Protein AF-A0A7C3MWV9-F1 (afdb_monomer)

pLDDT: mean 78.9, std 16.61, range [35.81, 96.19]

Structure (mmCIF, N/CA/C/O backbone):
data_AF-A0A7C3MWV9-F1
#
_entry.id   AF-A0A7C3MWV9-F1
#
loop_
_atom_site.group_PDB
_atom_site.id
_atom_site.type_symbol
_atom_site.label_atom_id
_atom_site.label_alt_id
_atom_site.label_comp_id
_atom_site.label_asym_id
_atom_site.label_entity_id
_atom_site.label_seq_id
_atom_site.pdbx_PDB_ins_code
_atom_site.Cartn_x
_atom_site.Cartn_y
_atom_site.Cartn_z
_atom_site.occupancy
_atom_site.B_iso_or_equiv
_atom_site.auth_seq_id
_atom_site.auth_comp_id
_atom_site.auth_asym_id
_atom_site.auth_atom_id
_atom_site.pdbx_PDB_model_num
ATOM 1 N N . MET A 1 1 ? -35.331 9.189 51.287 1.00 47.88 1 MET A N 1
ATOM 2 C CA . MET A 1 1 ? -34.711 10.133 50.325 1.00 47.88 1 MET A CA 1
ATOM 3 C C . MET A 1 1 ? -33.280 9.693 49.981 1.00 47.88 1 MET A C 1
ATOM 5 O O . MET A 1 1 ? -32.377 10.049 50.726 1.00 47.88 1 MET A O 1
ATOM 9 N N . PRO A 1 2 ? -33.038 8.951 48.880 1.00 53.16 2 PRO A N 1
ATOM 10 C CA . PRO A 1 2 ? -31.686 8.698 48.380 1.00 53.16 2 PRO A CA 1
ATOM 11 C C . PRO A 1 2 ? -31.588 9.021 46.874 1.00 53.16 2 PRO A C 1
ATOM 13 O O . PRO A 1 2 ? -31.774 8.154 46.031 1.00 53.16 2 PRO A O 1
ATOM 16 N N . ARG A 1 3 ? -31.330 10.281 46.500 1.00 56.66 3 ARG A N 1
ATOM 17 C CA . ARG A 1 3 ? -31.021 10.656 45.096 1.00 56.66 3 ARG A CA 1
ATOM 18 C C . ARG A 1 3 ? -29.606 11.209 44.892 1.00 56.66 3 ARG A C 1
ATOM 20 O O . ARG A 1 3 ? -29.158 11.301 43.759 1.00 56.66 3 ARG A O 1
ATOM 27 N N . LYS A 1 4 ? -28.871 11.531 45.966 1.00 55.97 4 LYS A N 1
ATOM 28 C CA . LYS A 1 4 ? -27.542 12.170 45.873 1.00 55.97 4 LYS A CA 1
ATOM 29 C C . LYS A 1 4 ? -26.376 11.202 45.601 1.00 55.97 4 LYS A C 1
ATOM 31 O O . LYS A 1 4 ? -25.339 11.636 45.117 1.00 55.97 4 LYS A O 1
ATOM 36 N N . ALA A 1 5 ? -26.523 9.905 45.883 1.00 56.22 5 ALA A N 1
ATOM 37 C CA . ALA A 1 5 ? -25.432 8.935 45.708 1.00 56.22 5 ALA A CA 1
ATOM 38 C C . ALA A 1 5 ? -25.177 8.569 44.230 1.00 56.22 5 ALA A C 1
ATOM 40 O O . ALA A 1 5 ? -24.028 8.429 43.814 1.00 56.22 5 ALA A O 1
ATOM 41 N N . ALA A 1 6 ? -26.238 8.480 43.420 1.00 58.66 6 ALA A N 1
ATOM 42 C CA . ALA A 1 6 ? -26.149 8.081 42.013 1.00 58.66 6 ALA A CA 1
ATOM 43 C C . ALA A 1 6 ? -25.425 9.121 41.136 1.00 58.66 6 ALA A C 1
ATOM 45 O O . ALA A 1 6 ? -24.642 8.757 40.261 1.00 58.66 6 ALA A O 1
ATOM 46 N N . THR A 1 7 ? -25.619 10.417 41.404 1.00 59.53 7 THR A N 1
ATOM 47 C CA . THR A 1 7 ? -24.945 11.494 40.662 1.00 59.53 7 THR A CA 1
ATOM 48 C C . THR A 1 7 ? -23.439 11.506 40.908 1.00 59.53 7 THR A C 1
ATOM 50 O O . THR A 1 7 ? -22.681 11.679 39.966 1.00 59.53 7 THR A O 1
ATOM 53 N N . ASN A 1 8 ? -22.983 11.247 42.138 1.00 61.34 8 ASN A N 1
ATOM 54 C CA . ASN A 1 8 ? -21.550 11.223 42.459 1.00 61.34 8 ASN A CA 1
ATOM 55 C C . ASN A 1 8 ? -20.823 10.026 41.825 1.00 61.34 8 ASN A C 1
ATOM 57 O O . ASN A 1 8 ? -19.678 10.159 41.390 1.00 61.34 8 ASN A O 1
ATOM 61 N N . SER A 1 9 ? -21.498 8.877 41.730 1.00 63.91 9 SER A N 1
ATOM 62 C CA . SER A 1 9 ? -20.973 7.681 41.061 1.00 63.91 9 SER A CA 1
ATOM 63 C C . SER A 1 9 ? -20.801 7.897 39.551 1.00 63.91 9 SER A C 1
ATOM 65 O O . SER A 1 9 ? -19.748 7.574 39.003 1.00 63.91 9 SER A O 1
ATOM 67 N N . ALA A 1 10 ? -21.768 8.543 38.889 1.00 64.94 10 ALA A N 1
ATOM 68 C CA . ALA A 1 10 ? -21.681 8.863 37.463 1.00 64.94 10 ALA A CA 1
ATOM 69 C C . ALA A 1 10 ? -20.527 9.835 37.139 1.00 64.94 10 ALA A C 1
ATOM 71 O O . ALA A 1 10 ? -19.781 9.619 36.182 1.00 64.94 10 ALA A O 1
ATOM 72 N N . THR A 1 11 ? -20.315 10.868 37.964 1.00 72.38 11 THR A N 1
ATOM 73 C CA . THR A 1 11 ? -19.188 11.804 37.798 1.00 72.38 11 THR A CA 1
ATOM 74 C C . THR A 1 11 ? -17.836 11.118 38.012 1.00 72.38 11 THR A C 1
ATOM 76 O O . THR A 1 11 ? -16.852 11.468 37.361 1.00 72.38 11 THR A O 1
ATOM 79 N N . SER A 1 12 ? -17.777 10.131 38.912 1.00 77.50 12 SER A N 1
ATOM 80 C CA . SER A 1 12 ? -16.573 9.339 39.179 1.00 77.50 12 SER A CA 1
ATOM 81 C C . SER A 1 12 ? -16.235 8.397 38.018 1.00 77.50 12 SER A C 1
ATOM 83 O O . SER A 1 12 ? -15.093 8.402 37.559 1.00 77.50 12 SER A O 1
ATOM 85 N N . ALA A 1 13 ? -17.222 7.681 37.471 1.00 80.69 13 ALA A N 1
ATOM 86 C CA . ALA A 1 13 ? -17.029 6.807 36.313 1.00 80.69 13 ALA A CA 1
ATOM 87 C C . ALA A 1 13 ? -16.576 7.588 35.066 1.00 80.69 13 ALA A C 1
ATOM 89 O O . ALA A 1 13 ? -15.660 7.170 34.360 1.00 80.69 13 ALA A O 1
ATOM 90 N N . PHE A 1 14 ? -17.154 8.770 34.823 1.00 85.62 14 PHE A N 1
ATOM 91 C CA . PHE A 1 14 ? -16.739 9.630 33.711 1.00 85.62 14 PHE A CA 1
ATOM 92 C C . PHE A 1 14 ? -15.284 10.108 33.846 1.00 85.62 14 PHE A C 1
ATOM 94 O O . PHE A 1 14 ? -14.534 10.092 32.868 1.00 85.62 14 PHE A O 1
ATOM 101 N N . ARG A 1 15 ? -14.849 10.481 35.059 1.00 86.06 15 ARG A N 1
ATOM 102 C CA . ARG A 1 15 ? -13.446 10.851 35.323 1.00 86.06 15 ARG A CA 1
ATOM 103 C C . ARG A 1 15 ? -12.493 9.684 35.077 1.00 86.06 15 ARG A C 1
ATOM 105 O O . ARG A 1 15 ? -11.453 9.886 34.459 1.00 86.06 15 ARG A O 1
ATOM 112 N N . GLN A 1 16 ? -12.877 8.473 35.475 1.00 87.31 16 GLN A N 1
ATOM 113 C CA . GLN A 1 16 ? -12.076 7.272 35.244 1.00 87.31 16 GLN A CA 1
ATOM 114 C C . GLN A 1 16 ? -11.888 6.991 33.744 1.00 87.31 16 GLN A C 1
ATOM 116 O O . GLN A 1 16 ? -10.770 6.739 33.298 1.00 87.31 16 GLN A O 1
ATOM 121 N N . VAL A 1 17 ? -12.950 7.119 32.941 1.00 89.25 17 VAL A N 1
ATOM 122 C CA . VAL A 1 17 ? -12.863 6.991 31.474 1.00 89.25 17 VAL A CA 1
ATOM 123 C C . VAL A 1 17 ? -11.989 8.096 30.873 1.00 89.25 17 VAL A C 1
ATOM 125 O O . VAL A 1 17 ? -11.178 7.839 29.982 1.00 89.25 17 VAL A O 1
ATOM 128 N N . GLN A 1 18 ? -12.099 9.329 31.372 1.00 92.06 18 GLN A N 1
ATOM 129 C CA . GLN A 1 18 ? -11.279 10.449 30.909 1.00 92.06 18 GLN A CA 1
ATOM 130 C C . GLN A 1 18 ? -9.785 10.238 31.206 1.00 92.06 18 GLN A C 1
ATOM 132 O O . GLN A 1 18 ? -8.935 10.560 30.372 1.00 92.06 18 GLN A O 1
ATOM 137 N N . GLU A 1 19 ? -9.449 9.685 32.370 1.00 91.38 19 GLU A N 1
ATOM 138 C CA . GLU A 1 19 ? -8.077 9.326 32.735 1.00 91.38 19 GLU A CA 1
ATOM 139 C C . GLU A 1 19 ? -7.540 8.184 31.866 1.00 91.38 19 GLU A C 1
ATOM 141 O O . GLU A 1 19 ? -6.432 8.299 31.340 1.00 91.38 19 GLU A O 1
ATOM 146 N N . GLN A 1 20 ? -8.343 7.146 31.618 1.00 90.75 20 GLN A N 1
ATOM 147 C CA . GLN A 1 20 ? -7.994 6.050 30.704 1.00 90.75 20 GLN A CA 1
ATOM 148 C C . GLN A 1 20 ? -7.763 6.535 29.265 1.00 90.75 20 GLN A C 1
ATOM 150 O O . GLN A 1 20 ? -6.811 6.121 28.604 1.00 90.75 20 GLN A O 1
ATOM 155 N N . ALA A 1 21 ? -8.588 7.461 28.772 1.00 90.81 21 ALA A N 1
ATOM 156 C CA . ALA A 1 21 ? -8.395 8.046 27.448 1.00 90.81 21 ALA A CA 1
ATOM 157 C C . ALA A 1 21 ? -7.088 8.854 27.372 1.00 90.81 21 ALA A C 1
ATOM 159 O O . ALA A 1 21 ? -6.358 8.780 26.382 1.00 90.81 21 ALA A O 1
ATOM 160 N N . ARG A 1 22 ? -6.751 9.606 28.429 1.00 93.81 22 ARG A N 1
ATOM 161 C CA . ARG A 1 22 ? -5.497 10.373 28.501 1.00 93.81 22 ARG A CA 1
ATOM 162 C C . ARG A 1 22 ? -4.272 9.465 28.523 1.00 93.81 22 ARG A C 1
ATOM 164 O O . ARG A 1 22 ? -3.320 9.738 27.792 1.00 93.81 22 ARG A O 1
ATOM 171 N N . THR A 1 23 ? -4.284 8.397 29.319 1.00 94.25 23 THR A N 1
ATOM 172 C CA . THR A 1 23 ? -3.164 7.444 29.372 1.00 94.25 23 THR A CA 1
ATOM 173 C C . THR A 1 23 ? -2.981 6.732 28.035 1.00 94.25 23 THR A C 1
ATOM 175 O O . THR A 1 23 ? -1.856 6.650 27.541 1.00 94.25 23 THR A O 1
ATOM 178 N N . LEU A 1 24 ? -4.074 6.326 27.384 1.00 94.81 24 LEU A N 1
ATOM 179 C CA . LEU A 1 24 ? -4.038 5.714 26.056 1.00 94.81 24 LEU A CA 1
ATOM 180 C C . LEU A 1 24 ? -3.467 6.665 24.993 1.00 94.81 24 LEU A C 1
ATOM 182 O O . LEU A 1 24 ? -2.597 6.271 24.220 1.00 94.81 24 LEU A O 1
ATOM 186 N N . LEU A 1 25 ? -3.870 7.939 24.992 1.00 95.19 25 LEU A N 1
ATOM 187 C CA . LEU A 1 25 ? -3.312 8.945 24.079 1.00 95.19 25 LEU A CA 1
ATOM 188 C C . LEU A 1 25 ? -1.816 9.192 24.312 1.00 95.19 25 LEU A C 1
ATOM 190 O O . LEU A 1 25 ? -1.067 9.397 23.355 1.00 95.19 25 LEU A O 1
ATOM 194 N N . ILE A 1 26 ? -1.366 9.182 25.568 1.00 96.19 26 ILE A N 1
ATOM 195 C CA . ILE A 1 26 ? 0.058 9.310 25.902 1.00 96.19 26 ILE A CA 1
ATOM 196 C C . ILE A 1 26 ? 0.837 8.098 25.383 1.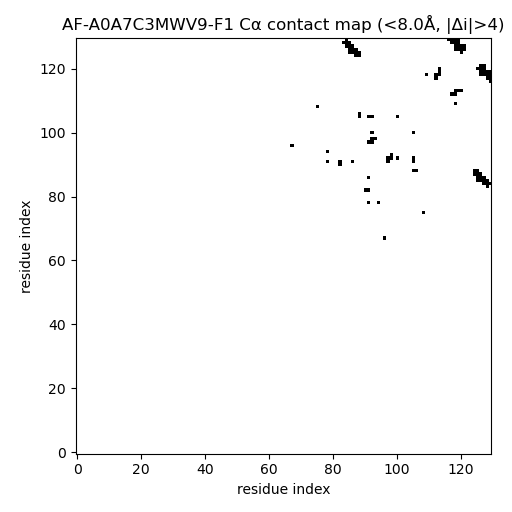00 96.19 26 ILE A C 1
ATOM 198 O O . ILE A 1 26 ? 1.900 8.277 24.786 1.00 96.19 26 ILE A O 1
ATOM 202 N N . ASN A 1 27 ? 0.308 6.888 25.565 1.00 94.06 27 ASN A N 1
ATOM 203 C CA . ASN A 1 27 ? 0.943 5.659 25.093 1.00 94.06 27 ASN A CA 1
ATOM 204 C C . ASN A 1 27 ? 1.025 5.620 23.565 1.00 94.06 27 ASN A C 1
ATOM 206 O O . ASN A 1 27 ? 2.116 5.440 23.032 1.00 94.06 27 ASN A O 1
ATOM 210 N N . LEU A 1 28 ? -0.064 5.940 22.860 1.00 93.81 28 LEU A N 1
ATOM 211 C CA . LEU A 1 28 ? -0.059 6.039 21.397 1.00 93.81 28 LEU A CA 1
ATOM 212 C C . LEU A 1 28 ? 0.964 7.061 20.890 1.00 93.81 28 LEU A C 1
ATOM 214 O O . LEU A 1 28 ? 1.688 6.798 19.937 1.00 93.81 28 LEU A O 1
ATOM 218 N N . ARG A 1 29 ? 1.088 8.225 21.541 1.00 94.62 29 ARG A N 1
ATOM 219 C CA . ARG A 1 29 ? 2.117 9.214 21.175 1.00 94.62 29 ARG A CA 1
ATOM 220 C C . ARG A 1 29 ? 3.535 8.683 21.373 1.00 94.62 29 ARG A C 1
ATOM 222 O O . ARG A 1 29 ? 4.413 9.016 20.579 1.00 94.62 29 ARG A O 1
ATOM 229 N N . LYS A 1 30 ? 3.777 7.894 22.423 1.00 95.81 30 LYS A N 1
ATOM 230 C CA . LYS A 1 30 ? 5.076 7.243 22.645 1.00 95.81 30 LYS A CA 1
ATOM 231 C C . LYS A 1 30 ? 5.351 6.205 21.561 1.00 95.81 30 LYS A C 1
ATOM 233 O O . LYS A 1 30 ? 6.430 6.242 20.985 1.00 95.81 30 LYS A O 1
ATOM 238 N N . GLU A 1 31 ? 4.377 5.360 21.238 1.00 92.00 31 GLU A N 1
ATOM 239 C CA . GLU A 1 31 ? 4.493 4.348 20.179 1.00 92.00 31 GLU A CA 1
ATOM 240 C C . GLU A 1 31 ? 4.724 4.962 18.797 1.00 92.00 31 GLU A C 1
ATOM 242 O O . GLU A 1 31 ? 5.573 4.495 18.043 1.00 92.00 31 GLU A O 1
ATOM 247 N N . ILE A 1 32 ? 4.034 6.057 18.470 1.00 93.00 32 ILE A N 1
ATOM 248 C CA . ILE A 1 32 ? 4.282 6.795 17.226 1.00 93.00 32 ILE A CA 1
ATOM 249 C C . ILE A 1 32 ? 5.737 7.265 17.185 1.00 93.00 32 ILE A C 1
ATOM 251 O O . ILE A 1 32 ? 6.421 7.046 16.191 1.00 93.00 32 ILE A O 1
ATOM 255 N N . ARG A 1 33 ? 6.250 7.849 18.275 1.00 94.19 33 ARG A N 1
ATOM 256 C CA . ARG A 1 33 ? 7.644 8.314 18.335 1.00 94.19 33 ARG A CA 1
ATOM 257 C C . ARG A 1 33 ? 8.655 7.174 18.221 1.00 94.19 33 ARG A C 1
ATOM 259 O O . ARG A 1 33 ? 9.671 7.349 17.552 1.00 94.19 33 ARG A O 1
ATOM 266 N N . THR A 1 34 ? 8.409 6.026 18.855 1.00 94.94 34 THR A N 1
ATOM 267 C CA . THR A 1 34 ? 9.309 4.869 18.734 1.00 94.94 34 THR A CA 1
ATOM 268 C C . THR A 1 34 ? 9.302 4.322 17.312 1.00 94.94 34 THR A C 1
ATOM 270 O O . THR A 1 34 ? 10.373 4.093 16.756 1.00 94.94 34 THR A O 1
ATOM 273 N N . LYS A 1 35 ? 8.126 4.207 16.683 1.00 91.69 35 LYS A N 1
ATOM 274 C CA . LYS A 1 35 ? 7.995 3.776 15.286 1.00 91.69 35 LYS A CA 1
ATOM 275 C C . 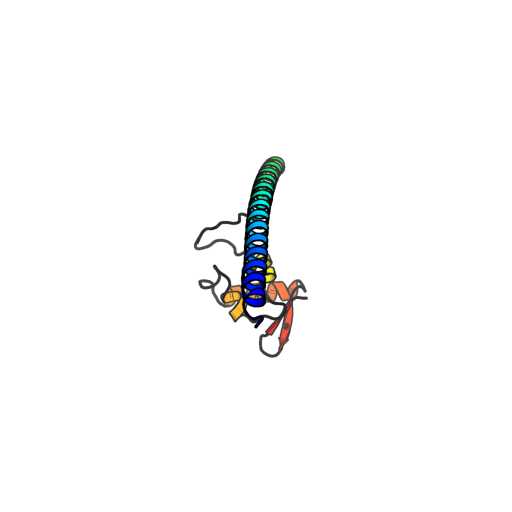LYS A 1 35 ? 8.617 4.762 14.303 1.00 91.69 35 LYS A C 1
ATOM 277 O O . LYS A 1 35 ? 9.287 4.347 13.365 1.00 91.69 35 LYS A O 1
ATOM 282 N N . GLU A 1 36 ? 8.468 6.063 14.526 1.00 92.19 36 GLU A N 1
ATOM 283 C CA . GLU A 1 36 ? 9.143 7.089 13.726 1.00 92.19 36 GLU A CA 1
ATOM 284 C C . GLU A 1 36 ? 10.671 7.009 13.851 1.00 92.19 36 GLU A C 1
ATOM 286 O O . GLU A 1 36 ? 11.373 7.183 12.855 1.00 92.19 36 GLU A O 1
ATOM 291 N N . ALA A 1 37 ? 11.199 6.733 15.048 1.00 92.94 37 ALA A N 1
ATOM 292 C CA . ALA A 1 37 ? 12.633 6.540 15.258 1.00 92.94 37 ALA A CA 1
ATOM 293 C C . ALA A 1 37 ? 13.147 5.252 14.592 1.00 92.94 37 ALA A C 1
ATOM 295 O O . ALA A 1 37 ? 14.198 5.274 13.952 1.00 92.94 37 ALA A O 1
ATOM 296 N N . GLU A 1 38 ? 12.392 4.157 14.692 1.00 89.19 38 GLU A N 1
ATOM 297 C CA . GLU A 1 38 ? 12.680 2.886 14.018 1.00 89.19 38 GLU A CA 1
ATOM 298 C C . GLU A 1 38 ? 12.717 3.070 12.492 1.00 89.19 38 GLU A C 1
ATOM 300 O O . GLU A 1 38 ? 13.684 2.677 11.844 1.00 89.19 38 GLU A O 1
ATOM 305 N N . LEU A 1 39 ? 11.739 3.784 11.922 1.00 89.50 39 LEU A N 1
ATOM 306 C CA . LEU A 1 39 ? 11.715 4.112 10.494 1.00 89.50 39 LEU A CA 1
ATOM 307 C C . LEU A 1 39 ? 12.920 4.945 10.048 1.00 89.50 39 LEU A C 1
ATOM 309 O O . LEU A 1 39 ? 13.427 4.736 8.947 1.00 89.50 39 LEU A O 1
ATOM 313 N N . ARG A 1 40 ? 13.380 5.900 10.867 1.00 89.06 40 ARG A N 1
ATOM 314 C CA . ARG A 1 40 ? 14.587 6.682 10.549 1.00 89.06 40 ARG A CA 1
ATOM 315 C C . ARG A 1 40 ? 15.824 5.790 10.504 1.00 89.06 40 ARG A C 1
ATOM 317 O O . ARG A 1 40 ? 16.564 5.866 9.530 1.00 89.06 40 ARG A O 1
ATOM 324 N N . ARG A 1 41 ? 15.997 4.907 11.494 1.00 89.12 41 ARG A N 1
ATOM 325 C CA . ARG A 1 41 ? 17.119 3.954 11.536 1.00 89.12 41 ARG A CA 1
ATOM 326 C C . ARG A 1 41 ? 17.126 3.026 10.325 1.00 89.12 41 ARG A C 1
ATOM 328 O O . ARG A 1 41 ? 18.143 2.929 9.651 1.00 89.12 41 ARG A O 1
ATOM 335 N N . LEU A 1 42 ? 15.981 2.435 9.986 1.00 87.12 42 LEU A N 1
ATOM 336 C CA . LEU A 1 42 ? 15.865 1.553 8.821 1.00 87.12 42 LEU A CA 1
ATOM 337 C C . LEU A 1 42 ? 16.193 2.275 7.504 1.00 87.12 42 LEU A C 1
ATOM 339 O O . LEU A 1 42 ? 16.864 1.711 6.646 1.00 87.12 42 LEU A O 1
ATOM 343 N N . LYS A 1 43 ? 15.781 3.542 7.348 1.00 85.31 43 LYS A N 1
ATOM 344 C CA . LYS A 1 43 ? 16.134 4.356 6.168 1.00 85.31 43 LYS A CA 1
ATOM 345 C C . LYS A 1 43 ? 17.631 4.669 6.092 1.00 85.31 43 LYS A C 1
ATOM 347 O O . LYS A 1 43 ? 18.200 4.716 5.000 1.00 85.31 43 LYS A O 1
ATOM 352 N N . GLU A 1 44 ? 18.278 4.894 7.232 1.00 89.31 44 GLU A N 1
ATOM 353 C CA . GLU A 1 44 ? 19.731 5.086 7.299 1.00 89.31 44 GLU A CA 1
ATOM 354 C C . GLU A 1 44 ? 20.483 3.796 6.947 1.00 89.31 44 GLU A C 1
ATOM 356 O O . GLU A 1 44 ? 21.444 3.841 6.179 1.00 89.31 44 GLU A O 1
ATOM 361 N N . GLU A 1 45 ? 20.029 2.646 7.449 1.00 85.06 45 GLU A N 1
ATOM 362 C CA . 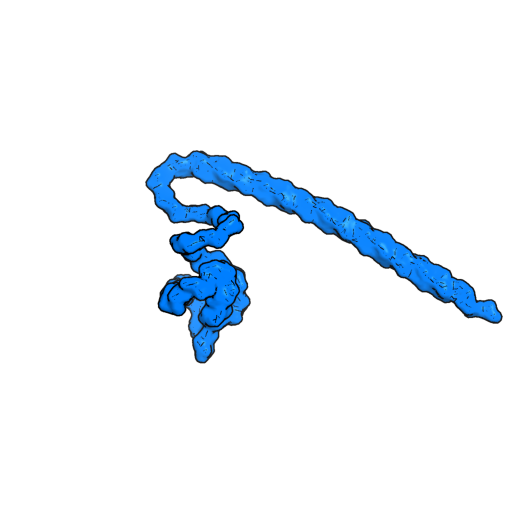GLU A 1 45 ? 20.577 1.325 7.119 1.00 85.06 45 GLU A CA 1
ATOM 363 C C . GLU A 1 45 ? 20.413 0.996 5.631 1.00 85.06 45 GLU A C 1
ATOM 365 O O . GLU A 1 45 ? 21.389 0.629 4.978 1.00 85.06 45 GLU A O 1
ATOM 370 N N . GLU A 1 46 ? 19.225 1.218 5.062 1.00 78.75 46 GLU A N 1
ATOM 371 C CA . GL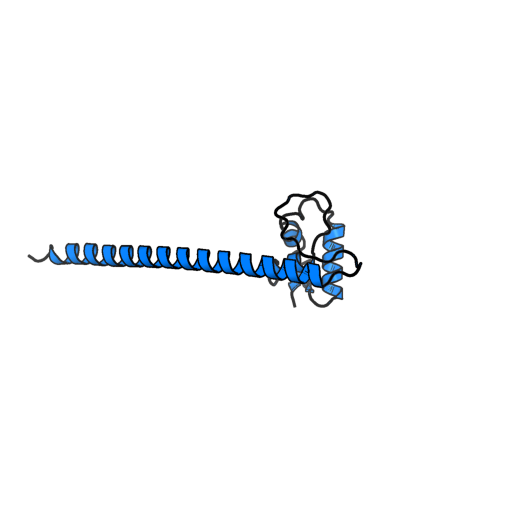U A 1 46 ? 18.965 1.076 3.624 1.00 78.75 46 GLU A CA 1
ATOM 372 C C . GLU A 1 46 ? 19.918 1.948 2.794 1.00 78.75 46 GLU A C 1
ATOM 374 O O . GLU A 1 46 ? 20.515 1.477 1.826 1.00 78.75 46 GLU A O 1
ATOM 379 N N . SER A 1 47 ? 20.124 3.205 3.199 1.00 78.94 47 SER A N 1
ATOM 380 C CA . SER A 1 47 ? 21.047 4.120 2.515 1.00 78.94 47 SER A CA 1
ATOM 381 C C . SER A 1 47 ? 22.493 3.618 2.563 1.00 78.94 47 SER A C 1
ATOM 383 O O . SER A 1 47 ? 23.207 3.694 1.565 1.00 78.94 47 SER A O 1
ATOM 385 N N . ARG A 1 48 ? 22.929 3.073 3.706 1.00 82.31 48 ARG A N 1
ATOM 386 C CA . ARG A 1 48 ? 24.273 2.497 3.873 1.00 82.31 48 ARG A CA 1
ATOM 387 C C . ARG A 1 48 ? 24.465 1.243 3.026 1.00 82.31 48 ARG A C 1
ATOM 389 O O . ARG A 1 48 ? 25.492 1.112 2.366 1.00 82.31 48 ARG A O 1
ATOM 396 N N . LEU A 1 49 ? 23.473 0.355 2.996 1.00 80.88 49 LEU A N 1
ATOM 397 C CA . LEU A 1 49 ? 23.492 -0.831 2.139 1.00 80.88 49 LEU A CA 1
ATOM 398 C C . LEU A 1 49 ? 23.497 -0.444 0.655 1.00 80.88 49 LEU A C 1
ATOM 400 O O . LEU A 1 49 ? 24.268 -1.004 -0.118 1.00 80.88 49 LEU A O 1
ATOM 404 N N . GLY A 1 50 ? 22.721 0.571 0.264 1.00 72.00 50 GLY A N 1
ATOM 405 C CA . GLY A 1 50 ? 22.713 1.102 -1.101 1.00 72.00 50 GLY A CA 1
ATOM 406 C C . GLY A 1 50 ? 24.072 1.639 -1.569 1.00 72.00 50 GLY A C 1
ATOM 407 O O . GLY A 1 50 ? 24.383 1.544 -2.753 1.00 72.00 50 GLY A O 1
ATOM 408 N N . LEU A 1 51 ? 24.902 2.155 -0.655 1.00 73.69 51 LEU A N 1
ATOM 409 C CA . LEU A 1 51 ? 26.271 2.592 -0.957 1.00 73.69 51 LEU A CA 1
ATOM 410 C C . LEU A 1 51 ? 27.248 1.414 -1.096 1.00 73.69 51 LEU A C 1
ATOM 412 O O . LEU A 1 51 ? 28.123 1.451 -1.958 1.00 73.69 51 LEU A O 1
ATOM 416 N N . LEU A 1 52 ? 27.091 0.363 -0.284 1.00 73.12 52 LEU A N 1
ATOM 417 C CA . LEU A 1 52 ? 27.945 -0.834 -0.319 1.00 73.12 52 LEU A CA 1
ATOM 418 C C . LEU A 1 52 ? 27.677 -1.732 -1.535 1.00 73.12 52 LEU A C 1
ATOM 420 O O . LEU A 1 52 ? 28.570 -2.444 -1.982 1.00 73.12 52 LEU A O 1
ATOM 424 N N . VAL A 1 53 ? 26.471 -1.674 -2.103 1.00 70.88 53 VAL A N 1
ATOM 425 C CA . VAL A 1 53 ? 26.084 -2.415 -3.319 1.00 70.88 53 VAL A CA 1
ATOM 426 C C . VAL A 1 53 ? 26.637 -1.765 -4.609 1.00 70.88 53 VAL A C 1
ATOM 428 O O . VAL A 1 53 ? 26.401 -2.265 -5.704 1.00 70.88 53 VAL A O 1
ATOM 431 N N . GLY A 1 54 ? 27.406 -0.673 -4.513 1.00 60.19 54 GLY A N 1
ATOM 432 C CA . GLY A 1 54 ? 27.917 0.108 -5.645 1.00 60.19 54 GLY A CA 1
ATOM 433 C C . GLY A 1 54 ? 28.634 -0.686 -6.754 1.00 60.19 54 GLY A C 1
ATOM 434 O O . GLY A 1 54 ? 29.841 -0.895 -6.703 1.00 60.19 54 GLY A O 1
ATOM 435 N N . GLY A 1 55 ? 27.897 -1.010 -7.820 1.00 37.69 55 GLY A N 1
ATOM 436 C CA . GLY A 1 55 ? 28.373 -1.366 -9.162 1.00 37.69 55 GLY A CA 1
ATOM 437 C C . GLY A 1 55 ? 27.354 -0.870 -10.205 1.00 37.69 55 GLY A C 1
ATOM 438 O O . GLY A 1 55 ? 26.165 -0.795 -9.886 1.00 37.69 55 GLY A O 1
ATOM 439 N N . PRO A 1 56 ? 27.764 -0.446 -11.417 1.00 48.25 56 PRO A N 1
ATOM 440 C CA . PRO A 1 56 ? 26.964 0.417 -12.282 1.00 48.25 56 PRO A CA 1
ATOM 441 C C . PRO A 1 56 ? 25.815 -0.365 -12.918 1.00 48.25 56 PRO A C 1
ATOM 443 O O . PRO A 1 56 ? 25.949 -0.953 -13.985 1.00 48.25 56 PRO A O 1
ATOM 446 N N . ALA A 1 57 ? 24.653 -0.348 -12.281 1.00 39.75 57 ALA A N 1
ATOM 447 C CA . ALA A 1 57 ? 23.436 -0.860 -12.878 1.00 39.75 57 ALA A CA 1
ATOM 448 C C . ALA A 1 57 ? 22.275 0.058 -12.513 1.00 39.75 57 ALA A C 1
ATOM 450 O O . ALA A 1 57 ? 21.798 0.102 -11.385 1.00 39.75 57 ALA A O 1
ATOM 451 N N . ALA A 1 58 ? 21.862 0.835 -13.510 1.00 41.75 58 ALA A N 1
ATOM 452 C CA . ALA A 1 58 ? 20.484 1.214 -13.768 1.00 41.75 58 ALA A CA 1
ATOM 453 C C . ALA A 1 58 ? 19.469 0.932 -12.633 1.00 41.75 58 ALA A C 1
ATOM 455 O O . ALA A 1 58 ? 18.894 -0.144 -12.532 1.00 41.75 58 ALA A O 1
ATOM 456 N N . ALA A 1 59 ? 19.164 1.978 -11.867 1.00 50.28 59 ALA A N 1
ATOM 457 C CA . ALA A 1 59 ? 17.797 2.394 -11.561 1.00 50.28 59 ALA A CA 1
ATOM 458 C C . ALA A 1 59 ? 16.751 1.297 -11.249 1.00 50.28 59 ALA A C 1
ATOM 460 O O . ALA A 1 59 ? 15.894 1.051 -12.093 1.00 50.28 59 ALA A O 1
ATOM 461 N N . VAL A 1 60 ? 16.695 0.771 -10.019 1.00 47.41 60 VAL A N 1
ATOM 462 C CA . VAL A 1 60 ? 15.471 0.167 -9.433 1.00 47.41 60 VAL A CA 1
ATOM 463 C C . VAL A 1 60 ? 15.533 0.268 -7.888 1.00 47.41 60 VAL A C 1
ATOM 465 O O . VAL A 1 60 ? 16.014 -0.648 -7.248 1.00 47.41 60 VAL A O 1
ATOM 468 N N . GLY A 1 61 ? 15.259 1.421 -7.258 1.00 44.62 61 GLY A N 1
ATOM 469 C CA . GLY A 1 61 ? 14.007 1.707 -6.513 1.00 44.62 61 GLY A CA 1
ATOM 470 C C . GLY A 1 61 ? 14.124 1.411 -4.990 1.00 44.62 61 GLY A C 1
ATOM 471 O O . GLY A 1 61 ? 15.006 0.641 -4.642 1.00 44.62 61 GLY A O 1
ATOM 472 N N . PRO A 1 62 ? 13.275 1.957 -4.081 1.00 46.69 62 PRO A N 1
ATOM 473 C CA . PRO A 1 62 ? 12.248 2.985 -4.239 1.00 46.69 62 PRO A CA 1
ATOM 474 C C . PRO A 1 62 ? 12.463 4.205 -3.305 1.00 46.69 62 PRO A C 1
ATOM 476 O O . PRO A 1 62 ? 12.294 4.143 -2.092 1.00 46.69 62 PRO A O 1
ATOM 479 N N . ARG A 1 63 ? 12.697 5.389 -3.883 1.00 44.47 63 ARG A N 1
ATOM 480 C CA . ARG A 1 63 ? 12.450 6.655 -3.177 1.00 44.47 63 ARG A CA 1
ATOM 481 C C . ARG A 1 63 ? 10.940 6.813 -2.986 1.00 44.47 63 ARG A C 1
ATOM 483 O O . ARG A 1 63 ? 10.219 7.007 -3.966 1.00 44.47 63 ARG A O 1
ATOM 490 N N . GLU A 1 64 ? 10.474 6.826 -1.739 1.00 46.75 64 GLU A N 1
ATOM 491 C CA . GLU A 1 64 ? 9.239 7.519 -1.354 1.00 46.75 64 GLU A CA 1
ATOM 492 C C . GLU A 1 64 ? 9.418 9.023 -1.613 1.00 46.75 64 GLU A C 1
ATOM 494 O O . GLU A 1 64 ? 9.642 9.834 -0.713 1.00 46.75 64 GLU A O 1
ATOM 499 N N . ALA A 1 65 ? 9.360 9.419 -2.879 1.00 42.22 65 ALA A N 1
ATOM 500 C CA . ALA A 1 65 ? 9.311 10.816 -3.243 1.00 42.22 65 ALA A CA 1
ATOM 501 C C . ALA A 1 65 ? 7.885 11.312 -2.993 1.00 42.22 65 ALA A C 1
ATOM 503 O O . ALA A 1 65 ? 6.996 11.219 -3.842 1.00 42.22 65 ALA A O 1
ATOM 504 N N . ARG A 1 66 ? 7.684 11.897 -1.810 1.00 48.06 66 ARG A N 1
ATOM 505 C CA . ARG A 1 66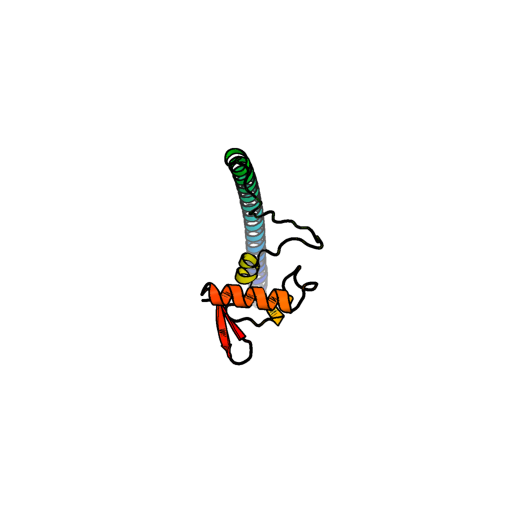 ? 6.775 13.034 -1.649 1.00 48.06 66 ARG A CA 1
ATOM 506 C C . ARG A 1 66 ? 7.188 14.093 -2.674 1.00 48.06 66 ARG A C 1
ATOM 508 O O . ARG A 1 66 ? 8.052 14.916 -2.413 1.00 48.06 66 ARG A O 1
ATOM 515 N N . GLY A 1 67 ? 6.621 14.025 -3.867 1.00 35.81 67 GLY A N 1
ATOM 516 C CA . GLY A 1 67 ? 7.001 14.921 -4.945 1.00 35.81 67 GLY A CA 1
ATOM 517 C C . GLY A 1 67 ? 6.096 14.710 -6.136 1.00 35.81 67 GLY A C 1
ATOM 518 O O . GLY A 1 67 ? 6.189 13.711 -6.842 1.00 35.81 67 GLY A O 1
ATOM 519 N N . ALA A 1 68 ? 5.202 15.667 -6.355 1.00 50.28 68 ALA A N 1
ATOM 520 C CA . ALA A 1 68 ? 4.586 15.858 -7.650 1.00 50.28 68 ALA A CA 1
ATOM 521 C C . ALA A 1 68 ? 5.706 16.046 -8.687 1.00 50.28 68 ALA A C 1
ATOM 523 O O . ALA A 1 68 ? 6.296 17.116 -8.778 1.00 50.28 68 ALA A O 1
ATOM 524 N N . MET A 1 69 ? 6.027 15.003 -9.449 1.00 41.69 69 MET A N 1
ATOM 525 C CA . MET A 1 69 ? 6.938 15.099 -10.583 1.00 41.69 69 MET A CA 1
ATOM 526 C C . MET A 1 69 ? 6.258 14.535 -11.822 1.00 41.69 69 MET A C 1
ATOM 528 O O . MET A 1 69 ? 5.992 13.337 -11.942 1.00 41.69 69 MET A O 1
ATOM 532 N N . ARG A 1 70 ? 5.974 15.448 -12.754 1.00 44.47 70 ARG A N 1
ATOM 533 C CA . ARG A 1 70 ? 5.746 15.150 -14.168 1.00 44.47 70 ARG A CA 1
ATOM 534 C C . ARG A 1 70 ? 6.796 14.126 -14.625 1.00 44.47 70 ARG A C 1
ATOM 536 O O . ARG A 1 70 ? 7.984 14.413 -14.585 1.00 44.47 70 ARG A O 1
ATOM 543 N N . GLY A 1 71 ? 6.353 12.949 -15.063 1.00 49.53 71 GLY A N 1
ATOM 544 C CA . GLY A 1 71 ? 7.175 12.049 -15.881 1.00 49.53 71 GLY A CA 1
ATOM 545 C C . GLY A 1 71 ? 8.007 10.975 -15.169 1.00 49.53 71 GLY A C 1
ATOM 546 O O . GLY A 1 71 ? 8.785 10.308 -15.841 1.00 49.53 71 GLY A O 1
ATOM 547 N N . GLY A 1 72 ? 7.845 10.738 -13.863 1.00 60.56 72 GLY A N 1
ATOM 548 C CA . GLY A 1 72 ? 8.474 9.582 -13.206 1.00 60.56 72 GLY A CA 1
ATOM 549 C C . GLY A 1 72 ? 7.880 8.241 -13.670 1.00 60.56 72 GLY A C 1
ATOM 550 O O . GLY A 1 72 ? 6.669 8.133 -13.891 1.00 60.56 72 GLY A O 1
ATOM 551 N N . ARG A 1 73 ? 8.715 7.198 -13.819 1.00 70.75 73 ARG A N 1
ATOM 552 C CA . ARG A 1 73 ? 8.243 5.820 -14.056 1.00 70.75 73 ARG A CA 1
ATOM 553 C C . ARG A 1 73 ? 7.354 5.394 -12.883 1.00 70.75 73 ARG A C 1
ATOM 555 O O . ARG A 1 73 ? 7.802 5.368 -11.742 1.00 70.75 73 ARG A O 1
ATOM 562 N N . ILE A 1 74 ? 6.096 5.068 -13.165 1.00 80.81 74 ILE A N 1
ATOM 563 C CA . ILE A 1 74 ? 5.146 4.602 -12.149 1.00 80.81 74 ILE A CA 1
ATOM 564 C C . ILE A 1 74 ? 5.554 3.209 -11.692 1.00 80.81 74 ILE A C 1
ATOM 566 O O . ILE A 1 74 ? 5.688 2.296 -12.511 1.00 80.81 74 ILE A O 1
ATOM 570 N N . ASN A 1 75 ? 5.692 3.032 -10.380 1.00 85.31 75 ASN A N 1
ATOM 571 C CA . ASN A 1 75 ? 5.825 1.707 -9.800 1.00 85.31 75 ASN A CA 1
ATOM 572 C C . ASN A 1 75 ? 4.456 1.015 -9.784 1.00 85.31 75 ASN A C 1
ATOM 574 O O . ASN A 1 75 ? 3.680 1.145 -8.841 1.00 85.31 75 ASN A O 1
ATOM 578 N N . TRP A 1 76 ? 4.164 0.266 -10.844 1.00 87.31 76 TRP A N 1
ATOM 579 C CA . TRP A 1 76 ? 2.902 -0.457 -10.979 1.00 87.31 76 TRP A CA 1
ATOM 580 C C . TRP A 1 76 ? 2.715 -1.562 -9.927 1.00 87.31 76 TRP A C 1
ATOM 582 O O . TRP A 1 76 ? 1.581 -1.923 -9.646 1.00 87.31 76 TRP A O 1
ATOM 592 N N . ARG A 1 77 ? 3.773 -2.088 -9.294 1.00 85.94 77 ARG A N 1
ATOM 593 C CA . ARG A 1 77 ? 3.601 -3.066 -8.201 1.00 85.94 77 ARG A CA 1
ATOM 594 C C . ARG A 1 77 ? 3.002 -2.408 -6.959 1.00 85.94 77 ARG A C 1
ATOM 596 O O . ARG A 1 77 ? 1.986 -2.876 -6.462 1.00 85.94 77 ARG A O 1
ATOM 603 N N . ALA A 1 78 ? 3.547 -1.259 -6.559 1.00 85.75 78 ALA A N 1
ATOM 604 C CA . ALA A 1 78 ? 3.024 -0.482 -5.434 1.00 85.75 78 ALA A CA 1
ATOM 605 C C . ALA A 1 78 ? 1.575 -0.012 -5.668 1.00 85.75 78 ALA A C 1
ATOM 607 O O . ALA A 1 78 ? 0.779 0.064 -4.738 1.00 85.75 78 ALA A O 1
ATOM 608 N N . VAL A 1 79 ? 1.211 0.275 -6.924 1.00 88.50 79 VAL A N 1
ATOM 609 C CA . VAL A 1 79 ? -0.176 0.607 -7.291 1.00 88.50 79 VAL A CA 1
ATOM 610 C C . VAL A 1 79 ? -1.105 -0.585 -7.055 1.00 88.50 79 VAL A C 1
ATOM 612 O O . VAL A 1 79 ? -2.191 -0.393 -6.522 1.00 88.50 79 VAL A O 1
ATOM 615 N N . LEU A 1 80 ? -0.689 -1.803 -7.420 1.00 89.31 80 LEU A N 1
ATOM 616 C CA . LEU A 1 80 ? -1.496 -3.011 -7.232 1.00 89.31 80 LEU A CA 1
ATOM 617 C C . LEU A 1 80 ? -1.712 -3.348 -5.749 1.00 89.31 80 LEU A C 1
ATOM 619 O O . LEU A 1 80 ? -2.795 -3.791 -5.380 1.00 89.31 80 LEU A O 1
ATOM 623 N N . GLU A 1 81 ? -0.717 -3.117 -4.894 1.00 87.69 81 GLU A N 1
ATOM 624 C CA . GLU A 1 81 ? -0.823 -3.349 -3.444 1.00 87.69 81 GLU A CA 1
ATOM 625 C C . GLU A 1 81 ? -1.852 -2.441 -2.763 1.00 87.69 81 GLU A C 1
ATOM 627 O O . GLU A 1 81 ? -2.485 -2.844 -1.790 1.00 87.69 81 GLU A O 1
ATOM 632 N N . GLN A 1 82 ? -2.059 -1.237 -3.300 1.00 86.56 82 GLN A N 1
ATOM 633 C CA . GLN A 1 82 ? -3.060 -0.289 -2.807 1.00 86.56 82 GLN A CA 1
ATOM 634 C C . GLN A 1 82 ? -4.480 -0.617 -3.286 1.00 86.56 82 GLN A C 1
ATOM 636 O O . GLN A 1 82 ? -5.436 0.020 -2.840 1.00 86.56 82 GLN A O 1
ATOM 641 N N . MET A 1 83 ? -4.639 -1.568 -4.213 1.00 87.88 83 MET A N 1
ATOM 642 C CA . MET A 1 83 ? -5.948 -1.914 -4.755 1.00 87.88 83 MET A CA 1
ATOM 643 C C . MET A 1 83 ? -6.718 -2.868 -3.836 1.00 87.88 83 MET A C 1
ATOM 645 O O . MET A 1 83 ? -6.143 -3.807 -3.272 1.00 87.88 83 MET A O 1
ATOM 649 N N . PRO A 1 84 ? -8.046 -2.682 -3.720 1.00 87.94 84 PRO A N 1
ATOM 650 C CA . PRO A 1 84 ? -8.903 -3.667 -3.077 1.00 87.94 84 PRO A CA 1
ATOM 651 C C . PRO A 1 84 ? -8.832 -5.011 -3.815 1.00 87.94 84 PRO A C 1
ATOM 653 O O . PRO A 1 84 ? -8.446 -5.086 -4.983 1.00 87.94 84 PRO A O 1
ATOM 656 N N . LYS A 1 85 ? -9.247 -6.094 -3.139 1.00 89.75 85 LYS A N 1
ATOM 657 C CA . LYS A 1 85 ? -9.230 -7.458 -3.705 1.00 89.75 85 LYS A CA 1
ATOM 658 C C . LYS A 1 85 ? -9.924 -7.531 -5.067 1.00 89.75 85 LYS A C 1
ATOM 660 O O . LYS A 1 85 ? -9.475 -8.272 -5.933 1.00 89.75 85 LYS A O 1
ATOM 665 N N . GLN A 1 86 ? -10.976 -6.738 -5.261 1.00 92.00 86 GLN A N 1
ATOM 666 C CA . GLN A 1 86 ? -11.646 -6.550 -6.541 1.00 92.00 86 GLN A CA 1
ATOM 667 C C . GLN A 1 86 ? -11.641 -5.068 -6.901 1.00 92.00 86 GLN A C 1
ATOM 669 O O . GLN A 1 86 ? -12.068 -4.249 -6.092 1.00 92.00 86 GLN A O 1
ATOM 674 N N . PHE A 1 87 ? -11.179 -4.730 -8.101 1.00 91.19 87 PHE A N 1
ATOM 675 C CA . PHE A 1 87 ? -11.018 -3.349 -8.547 1.00 91.19 87 PHE A CA 1
ATOM 676 C C . PHE A 1 87 ? -11.374 -3.186 -10.027 1.00 91.19 87 PHE A C 1
ATOM 678 O O . PHE A 1 87 ? -11.343 -4.132 -10.814 1.00 91.19 87 PHE A O 1
ATOM 685 N N . LYS A 1 88 ? -11.709 -1.963 -10.428 1.00 92.50 88 LYS A N 1
ATOM 686 C CA . LYS A 1 88 ? -11.916 -1.548 -11.821 1.00 92.50 88 LYS A CA 1
ATOM 687 C C . LYS A 1 88 ? -10.747 -0.689 -12.298 1.00 92.50 88 LYS A C 1
ATOM 689 O O . LYS A 1 88 ? -9.995 -0.119 -11.512 1.00 92.50 88 LYS A O 1
ATOM 694 N N . ALA A 1 89 ? -10.631 -0.504 -13.613 1.00 88.25 89 ALA A N 1
ATOM 695 C CA . ALA A 1 89 ? -9.637 0.412 -14.186 1.00 88.25 89 ALA A CA 1
ATOM 696 C C . ALA A 1 89 ? -9.823 1.877 -13.721 1.00 88.25 89 ALA A C 1
ATOM 698 O O . ALA A 1 89 ? -8.857 2.641 -13.680 1.00 88.25 89 ALA A O 1
ATOM 699 N N . SER A 1 90 ? -11.049 2.267 -13.347 1.00 87.19 90 SER A N 1
ATOM 700 C CA . SER A 1 90 ? -11.344 3.563 -12.717 1.00 87.19 90 SER A CA 1
ATOM 701 C C . SER A 1 90 ? -10.612 3.743 -11.391 1.00 87.19 90 SER A C 1
ATOM 703 O O . SER A 1 90 ? -10.116 4.833 -11.110 1.00 87.19 90 SER A O 1
ATOM 705 N N . ASP A 1 91 ? -10.497 2.670 -10.614 1.00 87.31 91 ASP A N 1
ATOM 706 C CA . ASP A 1 91 ? -9.939 2.698 -9.262 1.00 87.31 91 ASP A CA 1
ATOM 707 C C . ASP A 1 91 ? -8.416 2.845 -9.337 1.00 87.31 91 ASP A C 1
ATOM 709 O O . ASP A 1 91 ? -7.823 3.634 -8.605 1.00 87.31 91 ASP A O 1
ATOM 713 N N . VAL A 1 92 ? -7.795 2.216 -10.343 1.00 87.94 92 VAL A N 1
ATOM 714 C CA . VAL A 1 92 ? -6.375 2.417 -10.670 1.00 87.94 92 VAL A CA 1
ATOM 715 C C . VAL A 1 92 ? -6.094 3.880 -11.031 1.00 87.94 92 VAL A C 1
ATOM 717 O O . VAL A 1 92 ? -5.086 4.443 -10.610 1.00 87.94 92 VAL A O 1
ATOM 720 N N . ARG A 1 93 ? -6.990 4.544 -11.774 1.00 86.81 93 ARG A N 1
ATOM 721 C CA . ARG A 1 93 ? -6.840 5.972 -12.117 1.00 86.81 93 ARG A CA 1
ATOM 722 C C . ARG A 1 93 ? -6.998 6.892 -10.900 1.00 86.81 93 ARG A C 1
ATOM 724 O O . ARG A 1 93 ? -6.435 7.988 -10.895 1.00 86.81 93 ARG A O 1
ATOM 731 N N . ALA A 1 94 ? -7.768 6.475 -9.896 1.00 86.25 94 ALA A N 1
ATOM 732 C CA . ALA A 1 94 ? -8.011 7.264 -8.692 1.00 86.25 94 ALA A CA 1
ATOM 733 C C . ALA A 1 94 ? -6.766 7.384 -7.795 1.00 86.25 94 ALA A C 1
ATOM 735 O O . ALA A 1 94 ? -6.665 8.337 -7.018 1.00 86.25 94 ALA A O 1
ATOM 736 N N . VAL A 1 95 ? -5.793 6.478 -7.945 1.00 84.38 95 VAL A N 1
ATOM 737 C CA . VAL A 1 95 ? -4.521 6.514 -7.216 1.00 84.38 95 VAL A CA 1
ATOM 738 C C . VAL A 1 95 ? -3.762 7.815 -7.502 1.00 84.38 95 VAL A C 1
ATOM 740 O O . VAL A 1 95 ? -3.662 8.302 -8.636 1.00 84.38 95 VAL A O 1
ATOM 743 N N . ARG A 1 96 ? -3.212 8.415 -6.442 1.00 76.44 96 ARG A N 1
ATOM 744 C CA . ARG A 1 96 ? -2.478 9.683 -6.521 1.00 76.44 96 ARG A CA 1
ATOM 745 C C . ARG A 1 96 ? -1.305 9.556 -7.503 1.00 76.44 96 ARG A C 1
ATOM 747 O O .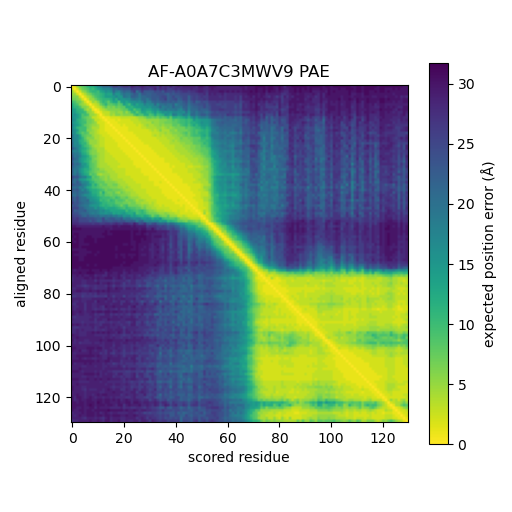 ARG A 1 96 ? -0.485 8.656 -7.387 1.00 76.44 96 ARG A O 1
ATOM 754 N N . GLY A 1 97 ? -1.220 10.479 -8.464 1.00 75.81 97 GLY A N 1
ATOM 755 C CA . GLY A 1 97 ? -0.176 10.486 -9.502 1.00 75.81 97 GLY A CA 1
ATOM 756 C C . GLY A 1 97 ? -0.556 9.790 -10.818 1.00 75.81 97 GLY A C 1
ATOM 757 O O . GLY A 1 97 ? 0.155 9.956 -11.806 1.00 75.81 97 GLY A O 1
ATOM 758 N N . LEU A 1 98 ? -1.700 9.094 -10.875 1.00 80.44 98 LEU A N 1
ATOM 759 C CA . LEU A 1 98 ? -2.189 8.397 -12.077 1.00 80.44 98 LEU A CA 1
ATOM 760 C C . LEU A 1 98 ? -3.298 9.146 -12.838 1.00 80.44 98 LEU A C 1
ATOM 762 O O . LEU A 1 98 ? -3.633 8.772 -13.960 1.00 80.44 98 LEU A O 1
ATOM 766 N N . LYS A 1 99 ? -3.820 10.257 -12.298 1.00 77.81 99 LYS A N 1
ATOM 767 C CA . LYS A 1 99 ? -4.867 11.066 -12.957 1.00 77.81 99 LYS A CA 1
ATOM 768 C C . LYS A 1 99 ? -4.443 11.646 -14.312 1.00 77.81 99 LYS A C 1
ATOM 770 O O . LYS A 1 99 ? -5.268 11.748 -15.210 1.00 77.81 99 LYS A O 1
ATOM 775 N N . ALA A 1 100 ? -3.169 12.007 -14.463 1.00 78.75 100 ALA A N 1
ATOM 776 C CA . ALA A 1 100 ? -2.628 12.605 -15.689 1.00 78.75 100 ALA A CA 1
ATOM 777 C C . ALA A 1 100 ? -2.186 11.566 -16.739 1.00 78.75 100 ALA A C 1
ATOM 779 O O . ALA A 1 100 ? -1.646 11.926 -17.784 1.00 78.75 100 ALA A O 1
ATOM 780 N N . LYS A 1 101 ? -2.346 10.272 -16.448 1.00 80.81 101 LYS A N 1
ATOM 781 C CA . LYS A 1 101 ? -1.808 9.188 -17.270 1.00 80.81 101 LYS A CA 1
ATOM 782 C C . LYS A 1 101 ? -2.823 8.704 -18.289 1.00 80.81 101 LYS A C 1
ATOM 784 O O . LYS A 1 101 ? -4.023 8.647 -18.020 1.00 80.81 101 LYS A O 1
ATOM 789 N N . ARG A 1 102 ? -2.327 8.349 -19.478 1.00 85.88 102 ARG A N 1
ATOM 790 C CA . ARG A 1 102 ? -3.184 7.908 -20.580 1.00 85.88 102 ARG A CA 1
ATOM 791 C C . ARG A 1 102 ? -3.905 6.609 -20.193 1.00 85.88 102 ARG A C 1
ATOM 793 O O . ARG A 1 102 ? -3.277 5.728 -19.604 1.00 85.88 102 ARG A O 1
ATOM 800 N N . PRO A 1 103 ? -5.190 6.441 -20.556 1.00 86.44 103 PRO A N 1
ATOM 801 C CA . PRO A 1 103 ? -5.920 5.197 -20.307 1.00 86.44 103 PRO A CA 1
ATOM 802 C C . PRO A 1 103 ? -5.182 3.955 -20.827 1.00 86.44 103 PRO A C 1
ATOM 804 O O . PRO A 1 103 ? -5.177 2.924 -20.164 1.00 86.44 103 PRO A O 1
ATOM 807 N N . SER A 1 104 ? -4.500 4.071 -21.968 1.00 88.06 104 SER A N 1
ATOM 808 C CA . SER A 1 104 ? -3.692 2.998 -22.555 1.00 88.06 104 SER A CA 1
ATOM 809 C C . SER A 1 104 ? -2.544 2.534 -21.653 1.00 88.06 104 SER A C 1
ATOM 811 O O . SER A 1 104 ? -2.295 1.336 -21.573 1.00 88.06 104 SER A O 1
ATOM 813 N N . GLU A 1 105 ? -1.878 3.437 -20.925 1.00 87.44 105 GLU A N 1
ATOM 814 C CA . GLU A 1 105 ? -0.814 3.069 -19.976 1.00 87.44 105 GLU A CA 1
ATOM 815 C C . GLU A 1 105 ? -1.366 2.256 -18.799 1.00 87.44 105 GLU A C 1
ATOM 817 O O . GLU A 1 105 ? -0.730 1.298 -18.356 1.00 87.44 105 GLU A O 1
ATOM 822 N N . ILE A 1 106 ? -2.565 2.613 -18.330 1.00 89.12 106 ILE A N 1
ATOM 823 C CA . ILE A 1 106 ? -3.273 1.898 -17.262 1.00 89.12 106 ILE A CA 1
ATOM 824 C C . ILE A 1 106 ? -3.644 0.492 -17.737 1.00 89.12 106 ILE A C 1
ATOM 826 O O . ILE A 1 106 ? -3.342 -0.486 -17.056 1.00 89.12 106 ILE A O 1
ATOM 830 N N . PHE A 1 107 ? -4.232 0.363 -18.929 1.00 89.88 107 PHE A N 1
ATOM 831 C CA . PHE A 1 107 ? -4.566 -0.951 -19.480 1.00 89.88 107 PHE A CA 1
ATOM 832 C C . PHE A 1 107 ? -3.323 -1.796 -19.763 1.00 89.88 107 PHE A C 1
ATOM 834 O O . PHE A 1 107 ? -3.325 -2.978 -19.443 1.00 89.88 107 PHE A O 1
ATOM 841 N N . ALA A 1 108 ? -2.232 -1.206 -20.258 1.00 90.81 108 ALA A N 1
ATOM 842 C CA . ALA A 1 108 ? -0.967 -1.917 -20.432 1.00 90.81 108 ALA A CA 1
ATOM 843 C C . ALA A 1 108 ? -0.416 -2.448 -19.098 1.00 90.81 108 ALA A C 1
ATOM 845 O O . ALA A 1 108 ? 0.122 -3.552 -19.042 1.00 90.81 108 ALA A O 1
ATOM 846 N N . ALA A 1 109 ? -0.555 -1.691 -18.006 1.00 89.00 109 ALA A N 1
ATOM 847 C CA . ALA A 1 109 ? -0.189 -2.165 -16.675 1.00 89.00 109 ALA A CA 1
ATOM 848 C C . ALA A 1 109 ? -1.069 -3.322 -16.195 1.00 89.00 109 ALA A C 1
ATOM 850 O O . ALA A 1 109 ? -0.535 -4.325 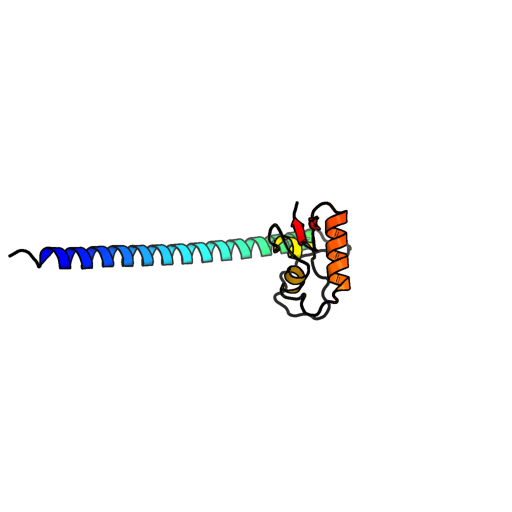-15.729 1.00 89.00 109 ALA A O 1
ATOM 851 N N . ILE A 1 110 ? -2.384 -3.220 -16.382 1.00 89.44 110 ILE A N 1
ATOM 852 C CA . ILE A 1 110 ? -3.323 -4.287 -16.026 1.00 89.44 110 ILE A CA 1
ATOM 853 C C . ILE A 1 110 ? -3.030 -5.560 -16.830 1.00 89.44 110 ILE A C 1
ATOM 855 O O . ILE A 1 110 ? -2.966 -6.640 -16.253 1.00 89.44 110 ILE A O 1
ATOM 859 N N . THR A 1 111 ? -2.775 -5.449 -18.136 1.00 90.69 111 THR A N 1
ATOM 860 C CA . THR A 1 111 ? -2.378 -6.593 -18.970 1.00 90.69 111 THR A CA 1
ATOM 861 C C . THR A 1 111 ? -1.088 -7.234 -18.459 1.00 90.69 111 THR A C 1
ATOM 863 O O . THR A 1 111 ? -1.011 -8.455 -18.370 1.00 90.69 111 THR A O 1
ATOM 866 N N . ARG A 1 112 ? -0.092 -6.437 -18.043 1.00 90.94 112 ARG A N 1
ATOM 867 C CA . ARG A 1 112 ? 1.133 -6.967 -17.418 1.00 90.94 112 ARG A CA 1
ATOM 868 C C . ARG A 1 112 ? 0.846 -7.723 -16.119 1.00 90.94 112 ARG A C 1
ATOM 870 O O . ARG A 1 112 ? 1.450 -8.764 -15.897 1.00 90.94 112 ARG A O 1
ATOM 877 N N . TRP A 1 113 ? -0.070 -7.237 -15.282 1.00 92.31 113 TRP A N 1
ATOM 878 C CA . TRP A 1 113 ? -0.476 -7.938 -14.059 1.00 92.31 113 TRP A CA 1
ATOM 879 C C . TRP A 1 113 ? -1.205 -9.253 -14.342 1.00 92.31 113 TRP A C 1
ATOM 881 O O . TRP A 1 113 ? -0.989 -10.230 -13.630 1.00 92.31 113 TRP A O 1
ATOM 891 N N . ILE A 1 114 ? -2.024 -9.293 -15.395 1.00 88.81 114 ILE A N 1
ATOM 892 C CA . ILE A 1 114 ? -2.693 -10.522 -15.834 1.00 88.81 114 ILE A CA 1
ATOM 893 C C . ILE A 1 114 ? -1.667 -11.541 -16.331 1.00 88.81 114 ILE A C 1
ATOM 895 O O . ILE A 1 114 ? -1.684 -12.686 -15.891 1.00 88.81 114 ILE A O 1
ATOM 899 N N . ASN A 1 115 ? -0.729 -11.115 -17.179 1.00 88.44 115 ASN A N 1
ATOM 900 C CA . ASN A 1 115 ? 0.324 -11.991 -17.699 1.00 88.44 115 ASN A CA 1
ATOM 901 C C . ASN A 1 115 ? 1.248 -12.516 -16.591 1.00 88.44 115 ASN A C 1
ATOM 903 O O . ASN A 1 115 ? 1.735 -13.636 -16.675 1.00 88.44 115 ASN A O 1
ATOM 907 N N . ALA A 1 116 ? 1.474 -11.720 -15.544 1.00 88.12 116 ALA A N 1
ATOM 908 C CA . ALA A 1 116 ? 2.240 -12.127 -14.370 1.00 88.12 116 ALA A CA 1
ATOM 909 C C . ALA A 1 116 ? 1.444 -13.013 -13.388 1.00 88.12 116 ALA A C 1
ATOM 911 O O . ALA A 1 116 ? 1.988 -13.408 -12.362 1.00 88.12 116 ALA A O 1
ATOM 912 N N . GLY A 1 117 ? 0.161 -13.288 -13.649 1.00 88.94 117 GLY A N 1
ATOM 913 C CA . GLY A 1 117 ? -0.684 -14.144 -12.809 1.00 88.94 117 GLY A CA 1
ATOM 914 C C . GLY A 1 117 ? -1.135 -13.526 -11.481 1.00 88.94 117 GLY A C 1
ATOM 915 O O . GLY A 1 117 ? -1.851 -14.177 -10.727 1.00 88.94 117 GLY A O 1
ATOM 916 N N . VAL A 1 118 ? -0.771 -12.270 -11.200 1.00 90.25 118 VAL A N 1
ATOM 917 C CA . VAL A 1 118 ? -1.117 -11.570 -9.946 1.00 90.25 118 VAL A CA 1
ATOM 918 C C . VAL A 1 118 ? -2.522 -10.960 -9.967 1.00 90.25 118 VAL A C 1
ATOM 920 O O . VAL A 1 118 ? -3.059 -10.578 -8.930 1.00 90.25 118 VAL A O 1
ATOM 923 N N . VAL A 1 119 ? -3.129 -10.842 -11.150 1.00 91.94 119 VAL A N 1
ATOM 924 C CA . VAL A 1 119 ? -4.491 -10.331 -11.335 1.00 91.94 119 VAL A CA 1
ATOM 925 C C . VAL A 1 119 ? -5.251 -11.221 -12.313 1.00 91.94 119 VAL A C 1
ATOM 927 O O . VAL A 1 119 ? -4.738 -11.586 -13.365 1.00 91.94 119 VAL A O 1
ATOM 930 N N . LYS A 1 120 ? -6.513 -11.517 -12.012 1.00 90.38 120 LYS A N 1
ATOM 931 C CA . LYS A 1 120 ? -7.454 -12.197 -12.904 1.00 90.38 120 LYS A CA 1
ATOM 932 C C . LYS A 1 120 ? -8.520 -11.230 -13.395 1.00 90.38 120 LYS A C 1
ATOM 934 O O . LYS A 1 120 ? -9.040 -10.404 -12.647 1.00 90.38 120 LYS A O 1
ATOM 939 N N . ARG A 1 121 ? -8.876 -11.345 -14.674 1.00 90.12 121 ARG A N 1
ATOM 940 C CA . ARG A 1 121 ? -9.994 -10.599 -15.256 1.00 90.12 121 ARG A CA 1
ATOM 941 C C . ARG A 1 121 ? -11.305 -11.311 -14.920 1.00 90.12 121 ARG A C 1
ATOM 943 O O . ARG A 1 121 ? -11.466 -12.486 -15.231 1.00 90.12 121 ARG A O 1
ATOM 950 N N . LYS A 1 122 ? -12.239 -10.583 -14.315 1.00 88.19 122 LYS A N 1
ATOM 951 C CA . LYS A 1 122 ? -13.633 -10.990 -14.107 1.00 88.19 122 LYS A CA 1
ATOM 952 C C . LYS A 1 122 ? -14.545 -10.357 -15.165 1.00 88.19 122 LYS A C 1
ATOM 954 O O . LYS A 1 122 ? -14.103 -9.692 -16.107 1.00 88.19 122 LYS A O 1
ATOM 959 N N . THR A 1 123 ? -15.845 -10.591 -15.029 1.00 85.88 123 THR A N 1
ATOM 960 C CA . THR A 1 123 ? -16.878 -10.044 -15.908 1.00 85.88 123 THR A CA 1
ATOM 961 C C . THR A 1 123 ? -16.943 -8.513 -15.840 1.00 85.88 123 THR A C 1
ATOM 963 O O . THR A 1 123 ? -16.637 -7.889 -14.825 1.00 85.88 123 THR A O 1
ATOM 966 N N . ARG A 1 124 ? -17.347 -7.891 -16.959 1.00 80.12 124 ARG A N 1
ATOM 967 C CA . ARG A 1 124 ? -17.662 -6.450 -17.065 1.00 80.12 124 ARG A CA 1
ATOM 968 C C . ARG A 1 124 ? -16.531 -5.483 -16.658 1.00 80.12 124 ARG A C 1
ATOM 970 O O . ARG A 1 124 ? -16.799 -4.392 -16.165 1.00 80.12 124 ARG A O 1
ATOM 977 N N . GLY A 1 125 ? -15.267 -5.853 -16.885 1.00 80.56 125 GLY A N 1
ATOM 978 C CA . GLY A 1 125 ? -14.120 -4.968 -16.613 1.00 80.56 125 GLY A CA 1
ATOM 979 C C . GLY A 1 125 ? -13.744 -4.863 -15.132 1.00 80.56 125 GLY A C 1
ATOM 980 O O . GLY A 1 125 ? -13.062 -3.918 -14.736 1.00 80.56 125 GLY A O 1
ATOM 981 N N . LEU A 1 126 ? -14.199 -5.826 -14.329 1.00 89.19 126 LEU A N 1
ATOM 982 C CA . LEU A 1 126 ? -13.745 -6.040 -12.965 1.00 89.19 126 LEU A CA 1
ATOM 983 C C . LEU A 1 126 ? -12.476 -6.905 -12.981 1.00 89.19 126 LEU A C 1
ATOM 985 O O . LEU A 1 126 ? -12.378 -7.865 -13.745 1.00 89.19 126 LEU A O 1
ATOM 989 N N . TYR A 1 127 ? -11.519 -6.574 -12.130 1.00 92.50 127 TYR A N 1
ATOM 990 C CA . TYR A 1 127 ? -10.269 -7.298 -11.943 1.00 92.50 127 TYR A CA 1
ATOM 991 C C . TYR A 1 127 ? -10.184 -7.777 -10.499 1.00 92.50 127 TYR A C 1
ATOM 993 O O . TYR A 1 127 ? -10.652 -7.097 -9.591 1.00 92.50 127 TYR A O 1
ATOM 1001 N N . GLU A 1 128 ? -9.609 -8.953 -10.285 1.00 92.12 128 GLU A N 1
ATOM 1002 C CA . GLU A 1 128 ? -9.387 -9.523 -8.961 1.00 92.12 128 GLU A CA 1
ATOM 1003 C C . GLU A 1 128 ? -7.904 -9.798 -8.757 1.00 92.12 128 GLU A C 1
ATOM 1005 O O . GLU A 1 128 ? -7.264 -10.392 -9.620 1.00 92.12 128 GLU A O 1
ATOM 1010 N N . ARG A 1 129 ? -7.360 -9.373 -7.619 1.00 89.50 129 ARG A N 1
ATOM 1011 C CA . ARG A 1 129 ? -5.997 -9.717 -7.211 1.00 89.50 129 ARG A CA 1
ATOM 1012 C C . ARG A 1 129 ? -5.975 -11.156 -6.681 1.00 89.50 129 ARG A C 1
ATOM 1014 O O . ARG A 1 129 ? -6.843 -11.510 -5.880 1.00 89.50 129 ARG A O 1
ATOM 1021 N N . VAL A 1 130 ? -5.023 -11.952 -7.170 1.00 84.00 130 VAL A N 1
ATOM 1022 C CA . VAL A 1 130 ? -4.812 -13.363 -6.791 1.00 84.00 130 VAL A CA 1
ATOM 1023 C C . VAL A 1 130 ? -3.981 -13.444 -5.521 1.00 84.00 130 VAL A C 1
ATOM 1025 O O . VAL A 1 130 ? -3.019 -12.652 -5.410 1.00 84.00 130 VAL A O 1
#

Nearest PDB structures (foldseek):
  5v89-assembly2_C  TM=7.239E-01  e=3.616E-02  Homo sapiens
  8s0f-assembly1_7  TM=7.136E-01  e=1.630E-01  Homo sapiens
  3b73-assembly1_A  TM=6.426E-01  e=1.327E-01  Haloarcula marismortui ATCC 43049
  6l0o-assembly1_A  TM=6.215E-01  e=3.460E-01  Homo sapiens
  5z2h-assembly1_B  TM=6.397E-01  e=8.422E-01  Dictyostelium discoideum

Radius of gyration: 25.21 Å; Cα contacts (8 Å, |Δi|>4): 55; chains: 1; bounding box: 63×30×73 Å

Foldseek 3Di:
DDDPPVVVVVVVVVVVVVVVVVVVVVVVVVVVVVVVVVVVVVVVVVVVVVVVVDDDDD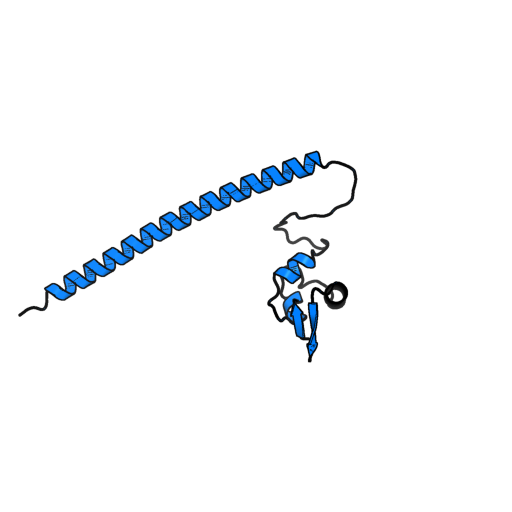DDDDDPPPDDDDPDDDPLVVLVVPDDQKDALVVSCVPPPNVPPDSVVSVVSVVVCVVVVQWDDDPPRMIGGD

Solvent-accessible surface area (backbone atoms only — not comparable to full-atom values): 7964 Å² total; per-residue (Å²): 141,88,73,69,67,64,58,57,52,52,57,48,53,53,50,53,53,53,52,52,52,52,53,50,53,52,49,52,55,50,52,51,52,52,50,54,51,50,52,51,52,52,54,52,51,52,53,52,52,60,59,74,67,72,65,101,64,86,88,80,83,80,82,87,64,90,60,98,58,92,84,66,85,77,63,63,67,65,54,56,72,74,48,59,63,63,42,40,71,67,56,61,38,67,41,90,86,34,70,88,52,58,70,65,60,56,51,53,49,51,52,51,34,39,75,68,62,48,30,44,84,52,76,95,66,32,34,31,59,103

Mean predicted aligned error: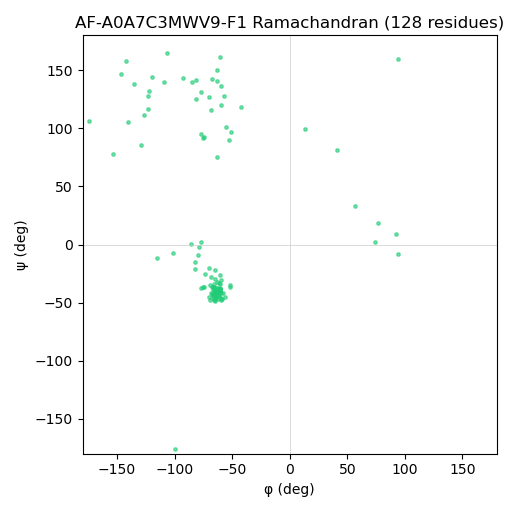 17.52 Å

Sequence (130 aa):
MPRKAATNSATSAFRQVQEQARTLLINLRKEIRTKEAELRRLKEEESRLGLLVGGPAAAVGPREARGAMRGGRINWRAVLEQMPKQFKASDVRAVRGLKAKRPSEIFAAITRWINAGVVKRKTRGLYERV

Secondary structure (DSSP, 8-state):
---HHHHHHHHHHHHHHHHHHHHHHHHHHHHHHHHHHHHHHHHHHHHHHHHHT-S--------------TTPPP-HHHHHHTS-SEEEHHHHHHSTT-TTS-HHHHHHHHHHHHHTTSEEE-GGGEEEE-